Protein AF-D6Z9U1-F1 (afdb_monomer_lite)

Structure (mmCIF, N/CA/C/O backbone):
data_AF-D6Z9U1-F1
#
_entry.id   AF-D6Z9U1-F1
#
loop_
_atom_site.group_PDB
_atom_site.id
_atom_site.type_symbol
_atom_site.label_atom_id
_atom_site.label_alt_id
_atom_site.label_comp_id
_atom_site.label_asym_id
_atom_site.label_entity_id
_atom_site.label_seq_id
_atom_site.pdbx_PDB_ins_code
_atom_site.Cartn_x
_atom_site.Cartn_y
_atom_site.Cartn_z
_atom_site.occupancy
_atom_site.B_iso_or_equiv
_atom_site.auth_seq_id
_atom_site.auth_comp_id
_atom_site.auth_asym_id
_atom_site.auth_atom_id
_atom_site.pdbx_PDB_model_num
ATOM 1 N N . MET A 1 1 ? -32.847 -14.102 68.544 1.00 40.62 1 MET A N 1
ATOM 2 C CA . MET A 1 1 ? -31.724 -13.690 67.676 1.00 40.62 1 MET A CA 1
ATOM 3 C C . MET A 1 1 ? -32.026 -14.158 66.264 1.00 40.62 1 MET A C 1
ATOM 5 O O . MET A 1 1 ? -32.515 -15.267 66.100 1.00 40.62 1 MET A O 1
ATOM 9 N N . ARG A 1 2 ? -31.857 -13.255 65.294 1.00 48.53 2 ARG A N 1
ATOM 10 C CA . ARG A 1 2 ? -32.149 -13.434 63.866 1.00 48.53 2 ARG A CA 1
ATOM 11 C C . ARG A 1 2 ? -31.156 -14.411 63.233 1.00 48.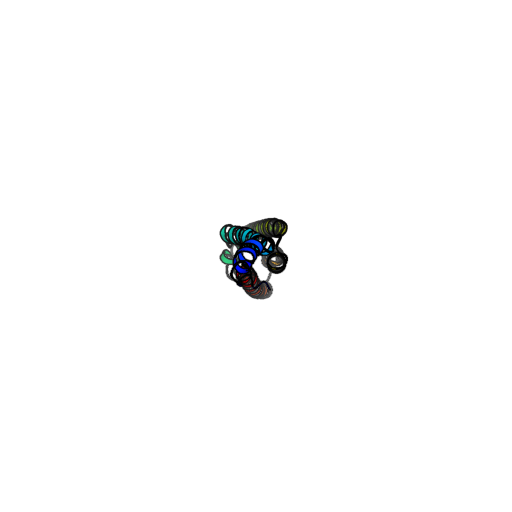53 2 ARG A C 1
ATOM 13 O O . ARG A 1 2 ? -29.965 -14.298 63.494 1.00 48.53 2 ARG A O 1
ATOM 20 N N . ALA A 1 3 ? -31.637 -15.257 62.332 1.00 43.78 3 ALA A N 1
ATOM 21 C CA . ALA A 1 3 ? -30.827 -15.832 61.266 1.00 43.78 3 ALA A CA 1
ATOM 22 C C . ALA A 1 3 ? -31.699 -15.854 60.010 1.00 43.78 3 ALA A C 1
ATOM 24 O O . ALA A 1 3 ? -32.377 -16.831 59.704 1.00 43.78 3 ALA A O 1
ATOM 25 N N . THR A 1 4 ? -31.761 -14.698 59.351 1.00 54.44 4 THR A N 1
ATOM 26 C CA . THR A 1 4 ? -32.302 -14.574 58.002 1.00 54.44 4 THR A CA 1
ATOM 27 C C . THR A 1 4 ? -31.451 -15.473 57.116 1.00 54.44 4 THR A C 1
ATOM 29 O O . THR A 1 4 ? -30.247 -15.262 56.977 1.00 54.44 4 THR A O 1
ATOM 32 N N . THR A 1 5 ? -32.067 -16.533 56.613 1.00 53.56 5 THR A N 1
ATOM 33 C CA . THR A 1 5 ? -31.445 -17.541 55.769 1.00 53.56 5 THR A CA 1
ATOM 34 C C . THR A 1 5 ? -30.886 -16.896 54.507 1.00 53.56 5 THR A C 1
ATOM 36 O O . THR A 1 5 ? -31.511 -16.066 53.850 1.00 53.56 5 THR A O 1
ATOM 39 N N . THR A 1 6 ? -29.669 -17.311 54.191 1.00 54.16 6 THR A N 1
ATOM 40 C CA . THR A 1 6 ? -28.685 -16.804 53.228 1.00 54.16 6 THR A CA 1
ATOM 41 C C . THR A 1 6 ? -29.125 -16.809 51.754 1.00 54.16 6 THR A C 1
ATOM 43 O O . THR A 1 6 ? -28.303 -16.643 50.860 1.00 54.16 6 THR A O 1
ATOM 46 N N . TRP A 1 7 ? -30.418 -16.972 51.474 1.00 41.31 7 TRP A N 1
ATOM 47 C CA . TRP A 1 7 ? -30.984 -17.103 50.129 1.00 41.31 7 TRP A CA 1
ATOM 48 C C . TRP A 1 7 ? -31.473 -15.785 49.512 1.00 41.31 7 TRP A C 1
ATOM 50 O O . TRP A 1 7 ? -31.804 -15.762 48.333 1.00 41.31 7 TRP A O 1
ATOM 60 N N . GLN A 1 8 ? -31.475 -14.672 50.256 1.00 45.38 8 GLN A N 1
ATOM 61 C CA . GLN A 1 8 ? -31.827 -13.348 49.709 1.00 45.38 8 GLN A CA 1
ATOM 62 C C . GLN A 1 8 ? -30.634 -12.530 49.187 1.00 45.38 8 GLN A C 1
ATOM 64 O O . GLN A 1 8 ? -30.834 -11.450 48.641 1.00 45.38 8 GLN A O 1
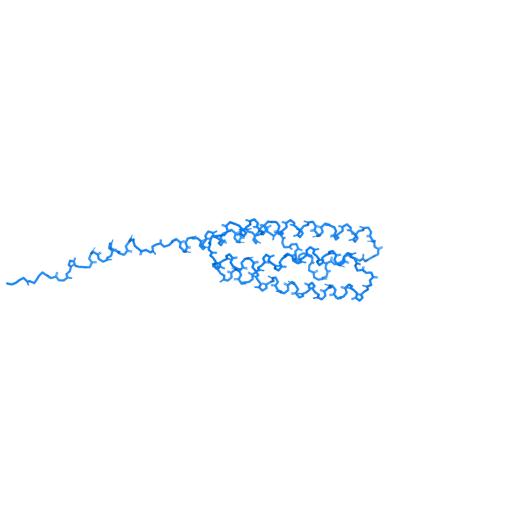ATOM 69 N N . LEU A 1 9 ? -29.400 -13.038 49.294 1.00 47.91 9 LEU A N 1
ATOM 70 C CA . LEU A 1 9 ? -28.208 -12.350 48.772 1.00 47.91 9 LEU A CA 1
ATOM 71 C C . LEU A 1 9 ? -27.794 -12.793 47.361 1.00 47.91 9 LEU A C 1
ATOM 73 O O . LEU A 1 9 ? -27.004 -12.105 46.722 1.00 47.91 9 LEU A O 1
ATOM 77 N N . PHE A 1 10 ? -28.357 -13.879 46.825 1.00 47.69 10 PHE A N 1
ATOM 78 C CA . PHE A 1 10 ? -28.023 -14.329 45.467 1.00 47.69 10 PHE A CA 1
ATOM 79 C C . PHE A 1 10 ? -28.821 -13.622 44.362 1.00 47.69 10 PHE A C 1
ATOM 81 O O . PHE A 1 10 ? -28.343 -13.524 43.234 1.00 47.69 10 PHE A O 1
ATOM 88 N N . SER A 1 11 ? -29.981 -13.040 44.680 1.00 49.28 11 SER A N 1
ATOM 89 C CA . SER A 1 11 ? -30.807 -12.334 43.686 1.00 49.28 11 SER A CA 1
ATOM 90 C C . SER A 1 11 ? -30.411 -10.868 43.468 1.00 49.28 11 SER A C 1
ATOM 92 O O . SER A 1 11 ? -30.897 -10.247 42.530 1.00 49.28 11 SER A O 1
ATOM 94 N N . ALA A 1 12 ? -29.511 -10.314 44.290 1.00 42.31 12 ALA A N 1
ATOM 95 C CA . ALA A 1 12 ? -28.947 -8.977 44.081 1.00 42.31 12 ALA A CA 1
ATOM 96 C C . ALA A 1 12 ? -27.600 -9.010 43.336 1.00 42.31 12 ALA A C 1
ATOM 98 O O . ALA A 1 12 ? -27.258 -8.048 42.658 1.00 42.31 12 ALA A O 1
ATOM 99 N N . ALA A 1 13 ? -26.854 -10.120 43.398 1.00 42.84 13 ALA A N 1
ATOM 100 C CA . ALA A 1 13 ? -25.577 -10.247 42.695 1.00 42.84 13 ALA A CA 1
ATOM 101 C C . ALA A 1 13 ? -25.754 -10.467 41.181 1.00 42.84 13 ALA A C 1
ATOM 103 O O . ALA A 1 13 ? -24.972 -9.937 40.397 1.00 42.84 13 ALA A O 1
ATOM 104 N N . LEU A 1 14 ? -26.810 -11.169 40.748 1.00 44.66 14 LEU A N 1
ATOM 105 C CA . LEU A 1 14 ? -27.079 -11.340 39.314 1.00 44.66 14 LEU A CA 1
ATOM 106 C C . LEU A 1 14 ? -27.664 -10.084 38.644 1.00 44.66 14 LEU A C 1
ATOM 108 O O . LEU A 1 14 ? -27.458 -9.899 37.450 1.00 44.66 14 LEU A O 1
ATOM 112 N N . LEU A 1 15 ? -28.335 -9.203 39.398 1.00 44.06 15 LEU A N 1
ATOM 113 C CA . LEU A 1 15 ? -28.853 -7.923 38.886 1.00 44.06 15 LEU A CA 1
ATOM 114 C C . LEU A 1 15 ? -27.875 -6.745 39.090 1.00 44.06 15 LEU A C 1
ATOM 116 O O . LEU A 1 15 ? -28.080 -5.667 38.543 1.00 44.06 15 LEU A O 1
ATOM 120 N N . ALA A 1 16 ? -26.798 -6.945 39.859 1.00 39.50 16 ALA A N 1
ATOM 121 C CA . ALA A 1 16 ? -25.662 -6.023 39.946 1.00 39.50 16 ALA A CA 1
ATOM 122 C C . ALA A 1 16 ? -24.537 -6.368 38.950 1.00 39.50 16 ALA A C 1
ATOM 124 O O . ALA A 1 16 ? -23.688 -5.528 38.671 1.00 39.50 16 ALA A O 1
ATOM 125 N N . ALA A 1 17 ? -24.552 -7.567 38.358 1.00 40.41 17 ALA A N 1
ATOM 126 C CA . ALA A 1 17 ? -23.670 -7.927 37.246 1.00 40.41 17 ALA A CA 1
ATOM 127 C C . ALA A 1 17 ? -24.173 -7.414 35.880 1.00 40.41 17 ALA A C 1
ATOM 129 O O . ALA A 1 17 ? -23.481 -7.561 34.878 1.00 40.41 17 ALA A O 1
ATOM 130 N N . SER A 1 18 ? -25.353 -6.785 35.825 1.00 46.72 18 SER A N 1
ATOM 131 C CA . SER A 1 18 ? -25.931 -6.234 34.592 1.00 46.72 18 SER A CA 1
ATOM 132 C C . SER A 1 18 ? -25.623 -4.749 34.348 1.00 46.72 18 SER A C 1
ATOM 134 O O . SER A 1 18 ? -26.282 -4.143 33.510 1.00 46.72 18 SER A O 1
ATOM 136 N N . ALA A 1 19 ? -24.666 -4.130 35.054 1.00 46.75 19 ALA A N 1
ATOM 137 C CA . ALA A 1 19 ? -24.474 -2.674 34.943 1.00 46.75 19 ALA A CA 1
ATOM 138 C C . ALA A 1 19 ? -23.034 -2.136 34.995 1.00 46.75 19 ALA A C 1
ATOM 140 O O . ALA A 1 19 ? -22.857 -0.924 34.915 1.00 46.75 19 ALA A O 1
ATOM 141 N N . THR A 1 20 ? -21.996 -2.968 35.065 1.00 47.91 20 THR A N 1
ATOM 142 C CA . THR A 1 20 ? -20.615 -2.465 34.962 1.00 47.91 20 THR A CA 1
ATOM 143 C C . THR A 1 20 ? -19.768 -3.393 34.115 1.00 47.91 20 THR A C 1
ATOM 145 O O . THR A 1 20 ? -19.522 -4.532 34.497 1.00 47.91 20 THR A O 1
ATOM 148 N N . CYS A 1 21 ? -19.312 -2.850 32.984 1.00 41.97 21 CYS A N 1
ATOM 149 C CA . CYS A 1 21 ? -18.385 -3.431 32.009 1.00 41.97 21 CYS A CA 1
ATOM 150 C C . CYS A 1 21 ? -19.010 -4.245 30.865 1.00 41.97 21 CYS A C 1
ATOM 152 O O . CYS A 1 21 ? -18.382 -5.157 30.334 1.00 41.97 21 CYS A O 1
ATOM 154 N N . ALA A 1 22 ? -20.199 -3.864 30.392 1.00 40.03 22 ALA A N 1
ATOM 155 C CA . ALA A 1 22 ? -20.534 -4.121 28.997 1.00 40.03 22 ALA A CA 1
ATOM 156 C C . ALA A 1 22 ? -19.734 -3.154 28.117 1.00 40.03 22 ALA A C 1
ATOM 158 O O . ALA A 1 22 ? -20.121 -2.005 27.952 1.00 40.03 22 ALA A O 1
ATOM 159 N N . ALA A 1 23 ? -18.647 -3.668 27.551 1.00 50.34 23 ALA A N 1
ATOM 160 C CA . ALA A 1 23 ? -18.547 -3.717 26.099 1.00 50.34 23 ALA A CA 1
ATOM 161 C C . ALA A 1 23 ? -18.302 -2.439 25.257 1.00 50.34 23 ALA A C 1
ATOM 163 O O . ALA A 1 23 ? -18.521 -2.565 24.058 1.00 50.34 23 ALA A O 1
ATOM 164 N N . PRO A 1 24 ? -17.796 -1.269 25.723 1.00 51.88 24 PRO A N 1
ATOM 165 C CA . PRO A 1 24 ? -17.356 -0.258 24.757 1.00 51.88 24 PRO A CA 1
ATOM 166 C C . PRO A 1 24 ? -16.108 -0.747 24.006 1.00 51.88 24 PRO A C 1
ATOM 168 O O . PRO A 1 24 ? -16.123 -0.818 22.789 1.00 51.88 24 PRO A O 1
ATOM 171 N N . ALA A 1 25 ? -15.091 -1.246 24.721 1.00 51.22 25 ALA A N 1
ATOM 172 C CA . ALA A 1 25 ? -13.849 -1.724 24.104 1.00 51.22 25 ALA A CA 1
ATOM 173 C C . ALA A 1 25 ? -14.046 -2.935 23.169 1.00 51.22 25 ALA A C 1
ATOM 175 O O . ALA A 1 25 ? -13.328 -3.076 22.190 1.00 51.22 25 ALA A O 1
ATOM 176 N N . LEU A 1 26 ? -15.024 -3.805 23.455 1.00 54.72 26 LEU A N 1
ATOM 177 C CA . LEU A 1 26 ? -15.330 -4.956 22.593 1.00 54.72 26 LEU A CA 1
ATOM 178 C C . LEU A 1 26 ? -16.239 -4.583 21.411 1.00 54.72 26 LEU A C 1
ATOM 180 O O . LEU A 1 26 ? -16.147 -5.220 20.367 1.00 54.72 26 LEU A O 1
ATOM 184 N N . ALA A 1 27 ? -17.105 -3.574 21.558 1.00 62.19 27 ALA A N 1
ATOM 185 C CA . ALA A 1 27 ? -17.935 -3.078 20.460 1.00 62.19 27 ALA A CA 1
ATOM 186 C C . ALA A 1 27 ? -17.119 -2.225 19.479 1.00 62.19 27 ALA A C 1
ATOM 188 O O . ALA A 1 27 ? -17.248 -2.418 18.276 1.00 62.19 27 ALA A O 1
ATOM 189 N N . ASP A 1 28 ? -16.233 -1.357 19.984 1.00 68.25 28 ASP A N 1
ATOM 190 C CA . ASP A 1 28 ? -15.334 -0.554 19.149 1.00 68.25 28 ASP A CA 1
ATOM 191 C C . ASP A 1 28 ? -14.388 -1.452 18.332 1.00 68.25 28 ASP A C 1
ATOM 193 O O . ASP A 1 28 ? -14.198 -1.207 17.146 1.00 68.25 28 ASP A O 1
ATOM 197 N N . ALA A 1 29 ? -13.866 -2.537 18.920 1.00 70.19 29 ALA A N 1
ATOM 198 C CA . ALA A 1 29 ? -13.055 -3.510 18.187 1.00 70.19 29 ALA A CA 1
ATOM 199 C C . ALA A 1 29 ? -13.855 -4.233 17.084 1.00 70.19 29 ALA A C 1
ATOM 201 O O . ALA A 1 29 ? -13.366 -4.370 15.969 1.00 70.19 29 ALA A O 1
ATOM 202 N N . ALA A 1 30 ? -15.097 -4.653 17.352 1.00 76.69 30 ALA A N 1
ATOM 203 C CA . ALA A 1 30 ? -15.931 -5.324 16.351 1.00 76.69 30 ALA A CA 1
ATOM 204 C C . ALA A 1 30 ? -16.328 -4.396 15.184 1.00 76.69 30 ALA A C 1
ATOM 206 O O . ALA A 1 30 ? -16.283 -4.816 14.024 1.00 76.69 30 ALA A O 1
ATOM 207 N N . ASP A 1 31 ? -16.677 -3.139 15.478 1.00 83.25 31 ASP A N 1
ATOM 208 C CA . ASP A 1 31 ? -16.979 -2.115 14.470 1.00 83.25 31 ASP A CA 1
ATOM 209 C C . ASP A 1 31 ? -15.742 -1.802 13.610 1.00 83.25 31 ASP A C 1
ATOM 211 O O . ASP A 1 31 ? -15.821 -1.770 12.380 1.00 83.25 31 ASP A O 1
ATOM 215 N N . ASP A 1 32 ? -14.577 -1.639 14.237 1.00 85.50 32 ASP A N 1
ATOM 216 C CA . ASP A 1 32 ? -13.307 -1.410 13.545 1.00 85.50 32 ASP A CA 1
ATOM 217 C C . ASP A 1 32 ? -12.915 -2.590 12.653 1.00 85.50 32 ASP A C 1
ATOM 219 O O . ASP A 1 32 ? -12.409 -2.409 11.545 1.00 85.50 32 ASP A O 1
ATOM 223 N N . CYS A 1 33 ? -13.202 -3.811 13.091 1.00 85.44 33 CYS A N 1
ATOM 224 C CA . CYS A 1 33 ? -12.959 -5.006 12.301 1.00 85.44 33 CYS A CA 1
ATOM 225 C C . CYS A 1 33 ? -13.900 -5.139 11.114 1.00 85.44 33 CYS A C 1
ATOM 227 O O . CYS A 1 33 ? -13.493 -5.665 10.078 1.00 85.44 33 CYS A O 1
ATOM 229 N N . ALA A 1 34 ? -15.118 -4.606 11.199 1.00 86.38 34 ALA A N 1
ATOM 230 C CA . ALA A 1 34 ? -15.969 -4.455 10.028 1.00 86.38 34 ALA A CA 1
ATOM 231 C C . ALA A 1 34 ? -15.364 -3.457 9.025 1.00 86.38 34 ALA A C 1
ATOM 233 O O . ALA A 1 34 ? -15.314 -3.776 7.841 1.00 86.38 34 ALA A O 1
ATOM 234 N N . VAL A 1 35 ? -14.833 -2.312 9.478 1.00 86.69 35 VAL A N 1
ATOM 235 C CA . VAL A 1 35 ? -14.149 -1.328 8.609 1.00 86.69 35 VAL A CA 1
ATOM 236 C C . VAL A 1 35 ? -12.924 -1.943 7.928 1.00 86.69 35 VAL A C 1
ATOM 238 O O . VAL A 1 35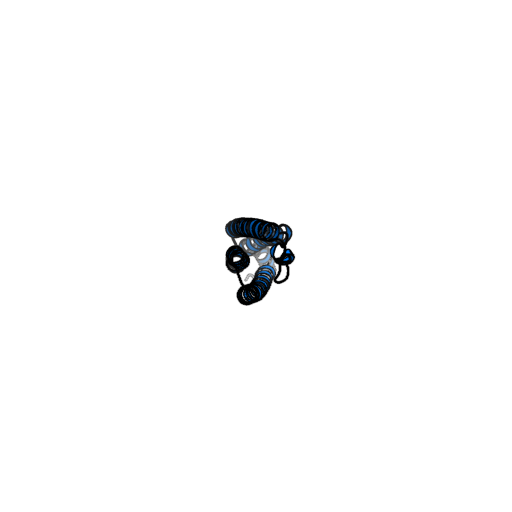 ? -12.730 -1.783 6.725 1.00 86.69 35 VAL A O 1
ATOM 241 N N . VAL A 1 36 ? -12.103 -2.669 8.684 1.00 86.50 36 VAL A N 1
ATOM 242 C CA . VAL A 1 36 ? -10.907 -3.352 8.177 1.00 86.50 36 VAL A CA 1
ATOM 243 C C . VAL A 1 36 ? -11.272 -4.452 7.177 1.00 86.50 36 VAL A C 1
ATOM 245 O O . VAL A 1 36 ? -10.678 -4.520 6.103 1.00 86.50 36 VAL A O 1
ATOM 248 N N . ASN A 1 37 ? -12.254 -5.300 7.491 1.00 84.88 37 ASN A N 1
ATOM 249 C CA . ASN A 1 37 ? -12.692 -6.367 6.590 1.00 84.88 37 ASN A CA 1
ATOM 250 C C . ASN A 1 37 ? -13.374 -5.818 5.332 1.00 84.88 37 ASN A C 1
ATOM 252 O O . ASN A 1 37 ? -13.189 -6.382 4.258 1.00 84.88 37 ASN A O 1
ATOM 256 N N . ASP A 1 38 ? -14.129 -4.723 5.443 1.00 86.25 38 ASP A N 1
ATOM 257 C CA . ASP A 1 38 ? -14.703 -4.020 4.295 1.00 86.25 38 ASP A CA 1
ATOM 258 C C . ASP A 1 38 ? -13.597 -3.428 3.414 1.00 86.25 38 ASP A C 1
ATOM 260 O O . ASP A 1 38 ? -13.591 -3.659 2.207 1.00 86.25 38 ASP A O 1
ATOM 264 N N . TYR A 1 39 ? -12.588 -2.782 4.015 1.00 84.88 39 TYR A N 1
ATOM 265 C CA . TYR A 1 39 ? -11.407 -2.316 3.292 1.00 84.88 39 TYR A CA 1
ATOM 266 C C . TYR A 1 39 ? -10.709 -3.466 2.558 1.00 84.88 39 TYR A C 1
ATOM 268 O O . TYR A 1 39 ? -10.493 -3.360 1.359 1.00 84.88 39 TYR A O 1
ATOM 276 N N . PHE A 1 40 ? -10.393 -4.580 3.223 1.00 81.44 40 PHE A N 1
ATOM 277 C CA . PHE A 1 40 ? -9.723 -5.716 2.574 1.00 81.44 40 PHE A CA 1
ATOM 278 C C . PHE A 1 40 ? -10.620 -6.475 1.582 1.00 81.44 40 PHE A C 1
ATOM 280 O O . PHE A 1 40 ? -10.111 -7.113 0.663 1.00 81.44 40 PHE A O 1
ATOM 287 N N . GLY A 1 41 ? -11.944 -6.397 1.736 1.00 73.12 41 GLY A N 1
ATOM 288 C CA . GLY A 1 41 ? -12.918 -6.954 0.797 1.00 73.12 41 GLY A CA 1
ATOM 289 C C . GLY A 1 41 ? -13.123 -6.094 -0.456 1.00 73.12 41 GLY A C 1
ATOM 290 O O . GLY A 1 41 ? -13.407 -6.638 -1.524 1.00 73.12 41 GLY A O 1
ATOM 291 N N . GLN A 1 42 ? -12.969 -4.771 -0.340 1.00 68.88 42 GLN A N 1
ATOM 292 C CA . GLN A 1 42 ? -13.095 -3.806 -1.441 1.00 68.88 42 GLN A CA 1
ATOM 293 C C . GLN A 1 42 ? -11.762 -3.459 -2.104 1.00 68.88 42 GLN A C 1
ATOM 295 O O . GLN A 1 42 ? -11.751 -3.116 -3.288 1.00 68.88 42 GLN A O 1
ATOM 300 N N . ALA A 1 43 ? -10.651 -3.547 -1.369 1.00 61.81 43 ALA A N 1
ATOM 301 C CA . ALA A 1 43 ? -9.305 -3.436 -1.901 1.00 61.81 43 ALA A CA 1
ATOM 302 C C . ALA A 1 43 ? -9.076 -4.632 -2.826 1.00 61.81 43 ALA A C 1
ATOM 304 O O . ALA A 1 43 ? -8.590 -5.694 -2.440 1.00 61.81 43 ALA A O 1
ATOM 305 N N . VAL A 1 44 ? -9.486 -4.455 -4.080 1.00 49.91 44 VAL A N 1
ATOM 306 C CA . VAL A 1 44 ? -9.061 -5.261 -5.215 1.00 49.91 44 VAL A CA 1
ATOM 307 C C . VAL A 1 44 ? -7.552 -5.302 -5.114 1.00 49.91 44 VAL A C 1
ATOM 309 O O . VAL A 1 44 ? -6.935 -4.275 -5.330 1.00 49.91 44 VAL A O 1
ATOM 312 N N . GLY A 1 45 ? -6.976 -6.437 -4.714 1.00 53.41 45 GLY A N 1
ATOM 313 C CA . GLY A 1 45 ? -5.547 -6.575 -4.460 1.00 53.41 45 GLY A CA 1
ATOM 314 C C . GLY A 1 45 ? -4.725 -6.260 -5.704 1.00 53.41 45 GLY A C 1
ATOM 315 O O . GLY A 1 45 ? -4.257 -7.165 -6.387 1.00 53.41 45 GLY A O 1
ATOM 316 N N . TYR A 1 46 ? -4.524 -4.982 -6.000 1.00 51.03 46 TYR A N 1
ATOM 317 C CA . TYR A 1 46 ? -3.750 -4.502 -7.127 1.00 51.03 46 TYR A CA 1
ATOM 318 C C . TYR A 1 46 ? -2.276 -4.831 -6.896 1.00 51.03 46 TYR A C 1
ATOM 320 O O . TYR A 1 46 ? -1.548 -5.234 -7.798 1.00 51.03 46 TYR A O 1
ATOM 328 N N . GLN A 1 47 ? -1.882 -4.826 -5.626 1.00 53.00 47 GLN A N 1
ATOM 329 C CA . GLN A 1 47 ? -0.617 -5.331 -5.120 1.00 53.00 47 GLN A CA 1
ATOM 330 C C . GLN A 1 47 ? -0.452 -6.865 -5.281 1.00 53.00 47 GLN A C 1
ATOM 332 O O . GLN A 1 47 ? 0.668 -7.326 -5.507 1.00 53.00 47 GLN A O 1
ATOM 337 N N . ARG A 1 48 ? -1.544 -7.658 -5.287 1.00 49.19 48 ARG A N 1
ATOM 338 C CA . ARG A 1 48 ? -1.528 -9.091 -5.676 1.00 49.19 48 ARG A CA 1
ATOM 339 C C . ARG A 1 48 ? -1.538 -9.282 -7.195 1.00 49.19 48 ARG A C 1
ATOM 341 O O . ARG A 1 48 ? -0.871 -10.184 -7.693 1.00 49.19 48 ARG A O 1
ATOM 348 N N . ALA A 1 49 ? -2.267 -8.440 -7.926 1.00 46.09 49 ALA A N 1
ATOM 349 C CA . ALA A 1 49 ? -2.358 -8.481 -9.385 1.00 46.09 49 ALA 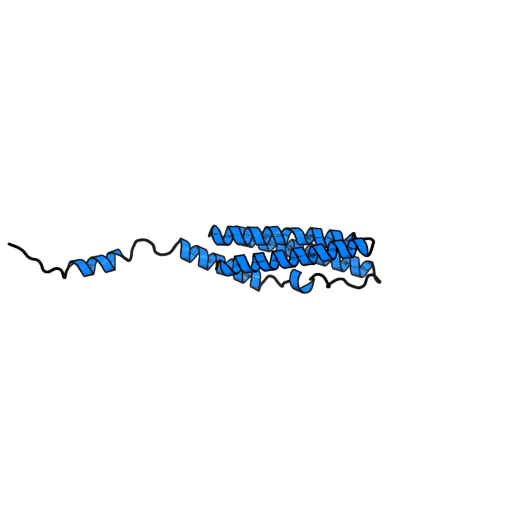A CA 1
ATOM 350 C C . ALA A 1 49 ? -1.039 -8.076 -10.068 1.00 46.09 49 ALA A C 1
ATOM 352 O O . ALA A 1 49 ? -0.724 -8.584 -11.141 1.00 46.09 49 ALA A O 1
ATOM 353 N N . LEU A 1 50 ? -0.253 -7.204 -9.429 1.00 51.09 50 LEU A N 1
ATOM 354 C CA . LEU A 1 50 ? 1.008 -6.665 -9.940 1.00 51.09 50 LEU A CA 1
ATOM 355 C C . LEU A 1 50 ? 2.230 -7.053 -9.095 1.00 51.09 50 LEU A C 1
ATOM 357 O O . LEU A 1 50 ? 3.194 -6.286 -9.038 1.00 51.09 50 LEU A O 1
ATOM 361 N N . GLY A 1 51 ? 2.203 -8.213 -8.427 1.00 50.50 51 GLY A N 1
ATOM 362 C CA . GLY A 1 51 ? 3.353 -8.743 -7.680 1.00 50.50 51 GLY A CA 1
ATOM 363 C C . GLY A 1 51 ? 4.650 -8.759 -8.507 1.00 50.50 51 GLY A C 1
ATOM 364 O O . GLY A 1 51 ? 4.660 -8.413 -9.686 1.00 50.50 51 GLY A O 1
ATOM 365 N N . ALA A 1 52 ? 5.772 -9.176 -7.915 1.00 49.41 52 ALA A N 1
ATOM 366 C CA . ALA A 1 52 ? 7.118 -8.993 -8.483 1.00 49.41 52 ALA A CA 1
ATOM 367 C C . ALA A 1 52 ? 7.305 -9.323 -9.988 1.00 49.41 52 ALA A C 1
ATOM 369 O O . ALA A 1 52 ? 8.164 -8.701 -10.615 1.00 49.41 52 ALA A O 1
ATOM 370 N N . GLY A 1 53 ? 6.477 -10.202 -10.569 1.00 49.03 53 GLY A N 1
ATOM 371 C CA . GLY A 1 53 ? 6.463 -10.593 -11.984 1.00 49.03 53 GLY A CA 1
ATOM 372 C C . GLY A 1 53 ? 5.438 -9.917 -12.916 1.00 49.03 53 GLY A C 1
ATOM 373 O O . GLY A 1 53 ? 5.348 -10.325 -14.066 1.00 49.03 53 GLY A O 1
ATOM 374 N N . GLY A 1 54 ? 4.678 -8.903 -12.491 1.00 53.31 54 GLY A N 1
ATOM 375 C CA . GLY A 1 54 ? 3.677 -8.218 -13.333 1.00 53.31 54 GLY A CA 1
ATOM 376 C C . GLY A 1 54 ? 4.244 -7.250 -14.383 1.00 53.31 54 GLY A C 1
ATOM 377 O O . GLY A 1 54 ? 3.537 -6.345 -14.808 1.00 53.31 54 GLY A O 1
ATOM 378 N N . VAL A 1 55 ? 5.525 -7.362 -14.752 1.00 55.84 55 VAL A N 1
ATOM 379 C CA . VAL A 1 55 ? 6.195 -6.415 -15.657 1.00 55.84 55 VAL A CA 1
ATOM 380 C C . VAL A 1 55 ? 5.881 -6.778 -17.116 1.00 55.84 55 VAL A C 1
ATOM 382 O O . VAL A 1 55 ? 6.258 -7.869 -17.547 1.00 55.84 55 VAL A O 1
ATOM 385 N N . PRO A 1 56 ? 5.215 -5.905 -17.896 1.00 58.94 56 PRO A N 1
ATOM 386 C CA . PRO A 1 56 ? 5.067 -6.117 -19.331 1.00 58.94 56 PRO A CA 1
ATOM 387 C C . PRO A 1 56 ? 6.436 -6.085 -20.026 1.00 58.94 56 PRO A C 1
ATOM 389 O O . PRO A 1 56 ? 7.338 -5.357 -19.609 1.00 58.94 56 PRO A O 1
ATOM 392 N N . ASN A 1 57 ? 6.590 -6.895 -21.078 1.00 56.84 57 ASN A N 1
ATOM 393 C CA . ASN A 1 57 ? 7.842 -7.008 -21.828 1.00 56.84 57 ASN A CA 1
ATOM 394 C C . ASN A 1 57 ? 8.299 -5.623 -22.321 1.00 56.84 57 ASN A C 1
ATOM 396 O O . ASN A 1 57 ? 7.488 -4.851 -22.832 1.00 56.84 57 ASN A O 1
ATOM 400 N N . LEU A 1 58 ? 9.593 -5.317 -22.186 1.00 58.88 58 LEU A N 1
ATOM 401 C CA . LEU A 1 58 ? 10.164 -3.983 -22.445 1.00 58.88 58 LEU A CA 1
ATOM 402 C C . LEU A 1 58 ? 10.182 -3.571 -23.930 1.00 58.88 58 LEU A C 1
ATOM 404 O O . LEU A 1 58 ? 10.665 -2.488 -24.259 1.00 58.88 58 LEU A O 1
ATOM 408 N N . ASP A 1 59 ? 9.673 -4.424 -24.817 1.00 65.94 59 ASP A N 1
ATOM 409 C CA . ASP A 1 59 ? 9.713 -4.242 -26.269 1.00 65.94 59 ASP A CA 1
ATOM 410 C C . ASP A 1 59 ? 8.807 -3.093 -26.760 1.00 65.94 59 ASP A C 1
ATOM 412 O O . ASP A 1 59 ? 8.982 -2.616 -27.882 1.00 65.94 59 ASP A O 1
ATOM 416 N N . ASP A 1 60 ? 7.874 -2.618 -25.923 1.00 69.62 60 ASP A N 1
ATOM 417 C CA . ASP A 1 60 ? 7.028 -1.445 -26.181 1.00 69.62 60 ASP A CA 1
ATOM 418 C C . ASP A 1 60 ? 7.147 -0.413 -25.035 1.00 69.62 60 ASP A C 1
ATOM 420 O O . ASP A 1 60 ? 6.482 -0.543 -23.997 1.00 69.62 60 ASP A O 1
ATOM 424 N N . PRO A 1 61 ? 7.983 0.629 -25.196 1.00 67.31 61 PRO A N 1
ATOM 425 C CA . PRO A 1 61 ? 8.227 1.613 -24.146 1.00 67.31 61 PRO A CA 1
ATOM 426 C C . PRO A 1 61 ? 6.994 2.460 -23.796 1.00 67.31 61 PRO A C 1
ATOM 428 O O . PRO A 1 61 ? 6.877 2.891 -22.646 1.00 67.31 61 PRO A O 1
ATOM 431 N N . ASP A 1 62 ? 6.063 2.677 -24.731 1.00 75.69 62 ASP A N 1
ATOM 432 C CA . ASP A 1 62 ? 4.842 3.450 -24.470 1.00 75.69 62 ASP A CA 1
ATOM 433 C C . ASP A 1 62 ? 3.854 2.629 -23.630 1.00 75.69 62 ASP A C 1
ATOM 435 O O . ASP A 1 62 ? 3.275 3.140 -22.665 1.00 75.69 62 ASP A O 1
ATOM 439 N N . SER A 1 63 ? 3.726 1.333 -23.929 1.00 72.88 63 SER A N 1
ATOM 440 C CA . SER A 1 63 ? 2.910 0.395 -23.147 1.00 72.88 63 SER A CA 1
ATOM 441 C C . SER A 1 63 ? 3.438 0.226 -21.717 1.00 72.88 63 SER A C 1
ATOM 443 O O . SER A 1 63 ? 2.677 0.320 -20.752 1.00 72.88 63 SER A O 1
ATOM 445 N N . VAL A 1 64 ? 4.758 0.093 -21.556 1.00 73.75 64 VAL A N 1
ATOM 446 C CA . VAL A 1 64 ? 5.419 0.020 -20.241 1.00 73.75 64 VAL A CA 1
ATOM 447 C C . VAL A 1 64 ? 5.236 1.319 -19.448 1.00 73.75 64 VAL A C 1
ATOM 449 O O . VAL A 1 64 ? 4.952 1.291 -18.247 1.00 73.75 64 VAL A O 1
ATOM 452 N N . ASN A 1 65 ? 5.368 2.475 -20.104 1.00 77.81 65 ASN A N 1
ATOM 453 C CA . ASN A 1 65 ? 5.186 3.771 -19.457 1.00 77.81 65 ASN A CA 1
ATOM 454 C C . ASN A 1 65 ? 3.742 3.984 -18.973 1.00 77.81 65 ASN A C 1
ATOM 456 O O . ASN A 1 65 ? 3.551 4.476 -17.855 1.00 77.81 65 ASN A O 1
ATOM 460 N N . ASN A 1 66 ? 2.744 3.612 -19.779 1.00 80.69 66 ASN A N 1
ATOM 461 C CA . ASN A 1 66 ? 1.330 3.711 -19.406 1.00 80.69 66 ASN A CA 1
ATOM 462 C C . ASN A 1 66 ? 0.997 2.744 -18.267 1.00 80.69 66 ASN A C 1
ATOM 464 O O . ASN A 1 66 ? 0.463 3.176 -17.251 1.00 80.69 66 ASN A O 1
ATOM 468 N N . PHE A 1 67 ? 1.450 1.492 -18.366 1.00 81.50 67 PHE A N 1
ATOM 469 C CA . PHE A 1 67 ? 1.280 0.489 -17.317 1.00 81.50 67 PHE A CA 1
ATOM 470 C C . PHE A 1 67 ? 1.780 0.977 -15.950 1.00 81.50 67 PHE A C 1
ATOM 472 O O . PHE A 1 67 ? 1.052 0.919 -14.961 1.00 81.50 67 PHE A O 1
ATOM 479 N N . TYR A 1 68 ? 3.007 1.507 -15.873 1.00 79.69 68 TYR A N 1
ATOM 480 C CA . TYR A 1 68 ? 3.525 2.001 -14.595 1.00 79.69 68 TYR A CA 1
ATOM 481 C C . TYR A 1 68 ? 2.830 3.275 -14.114 1.00 79.69 68 TYR A C 1
ATOM 483 O O . TYR A 1 68 ? 2.790 3.515 -12.911 1.00 79.69 68 TYR A O 1
ATOM 491 N N . THR A 1 69 ? 2.307 4.099 -15.021 1.00 85.19 69 THR A N 1
ATOM 492 C CA . THR A 1 69 ? 1.540 5.294 -14.643 1.00 85.19 69 THR A CA 1
ATOM 493 C C . THR A 1 69 ? 0.220 4.887 -13.995 1.00 85.19 69 THR A C 1
ATOM 495 O O . THR A 1 69 ? -0.035 5.290 -12.861 1.00 85.19 69 THR A O 1
ATOM 498 N N . ASP A 1 70 ? -0.526 3.983 -14.631 1.00 83.69 70 ASP A N 1
ATOM 499 C CA . ASP A 1 70 ? -1.764 3.421 -14.084 1.00 83.69 70 ASP A CA 1
ATOM 500 C C . ASP A 1 70 ? -1.510 2.709 -12.747 1.00 83.69 70 ASP A C 1
ATOM 502 O O . ASP A 1 70 ? -2.300 2.822 -11.802 1.00 83.69 70 ASP A O 1
ATOM 506 N N . ALA A 1 71 ? -0.366 2.024 -12.632 1.00 80.50 71 ALA A N 1
ATOM 507 C CA . ALA A 1 71 ? -0.002 1.332 -11.407 1.00 80.50 71 ALA A CA 1
ATOM 508 C C . ALA A 1 71 ? 0.301 2.280 -10.242 1.00 80.50 71 ALA A C 1
ATOM 510 O O . ALA A 1 71 ? -0.100 2.023 -9.105 1.00 80.50 71 ALA A O 1
ATOM 511 N N . ILE A 1 72 ? 0.983 3.392 -10.518 1.00 85.12 72 ILE A N 1
ATOM 512 C CA . ILE A 1 72 ? 1.241 4.444 -9.531 1.00 85.12 72 ILE A CA 1
ATOM 513 C C . ILE A 1 72 ? -0.072 5.099 -9.100 1.00 85.12 72 ILE A C 1
ATOM 515 O O . ILE A 1 72 ? -0.282 5.304 -7.903 1.00 85.12 72 ILE A O 1
ATOM 519 N N . ASP A 1 73 ? -0.955 5.421 -10.044 1.00 87.06 73 ASP A N 1
ATOM 520 C CA . ASP A 1 73 ? -2.233 6.070 -9.748 1.00 87.06 73 ASP A CA 1
ATOM 521 C C . ASP A 1 73 ? -3.134 5.176 -8.897 1.00 87.06 73 ASP A C 1
ATOM 523 O O . ASP A 1 73 ? -3.702 5.639 -7.902 1.00 87.06 73 ASP A O 1
ATOM 527 N N . THR A 1 74 ? -3.179 3.881 -9.211 1.00 84.00 74 THR A N 1
ATOM 528 C CA . THR A 1 74 ? -3.940 2.907 -8.425 1.00 84.00 74 THR A CA 1
ATOM 529 C C . THR A 1 74 ? -3.347 2.717 -7.031 1.00 84.00 74 THR A C 1
ATOM 531 O O . THR A 1 74 ? -4.073 2.819 -6.045 1.00 84.00 74 THR A O 1
ATOM 534 N N . ALA A 1 75 ? -2.024 2.555 -6.908 1.00 83.81 75 ALA A N 1
ATOM 535 C CA . ALA A 1 75 ? -1.367 2.444 -5.603 1.00 83.81 75 ALA A CA 1
ATOM 536 C C . ALA A 1 75 ? -1.576 3.701 -4.733 1.00 83.81 75 ALA A C 1
ATOM 538 O O . ALA A 1 75 ? -1.719 3.616 -3.513 1.00 83.81 75 ALA A O 1
ATOM 539 N N . ASN A 1 76 ? -1.621 4.887 -5.348 1.00 87.75 76 ASN A N 1
ATOM 540 C CA . ASN A 1 76 ? -1.952 6.127 -4.648 1.00 87.75 76 ASN A CA 1
ATOM 541 C C . ASN A 1 76 ? -3.418 6.173 -4.205 1.00 87.75 76 ASN A C 1
ATOM 543 O O . ASN A 1 76 ? -3.700 6.704 -3.129 1.00 87.75 76 ASN A O 1
ATOM 547 N N . GLN A 1 77 ? -4.344 5.659 -5.016 1.00 87.88 77 GLN A N 1
ATOM 548 C CA . GLN A 1 77 ? -5.754 5.567 -4.650 1.00 87.88 77 GLN A CA 1
ATOM 549 C C . GLN A 1 77 ? -5.951 4.616 -3.465 1.00 87.88 77 GLN A C 1
ATOM 551 O O . GLN A 1 77 ? -6.501 5.044 -2.454 1.00 87.88 77 GLN A O 1
ATOM 556 N N . GLU A 1 78 ? -5.391 3.406 -3.520 1.00 86.19 78 GLU A N 1
ATOM 557 C CA . GLU A 1 78 ? -5.437 2.452 -2.403 1.00 86.19 78 GLU A CA 1
ATOM 558 C C . GLU A 1 78 ? -4.856 3.049 -1.117 1.00 86.19 78 GLU A C 1
ATOM 560 O O . GLU A 1 78 ? -5.444 2.930 -0.045 1.00 86.19 78 GLU A O 1
ATOM 565 N N . LEU A 1 79 ? -3.729 3.764 -1.207 1.00 89.19 79 LEU A N 1
ATOM 566 C CA . LEU A 1 79 ? -3.139 4.426 -0.045 1.00 89.19 79 LEU A CA 1
ATOM 567 C C . LEU A 1 79 ? -4.054 5.510 0.546 1.00 89.19 79 LEU A C 1
ATOM 569 O O . LEU A 1 79 ? -4.076 5.698 1.766 1.00 89.19 79 LEU A O 1
ATOM 573 N N . ARG A 1 80 ? -4.785 6.257 -0.292 1.00 90.81 80 ARG A N 1
ATOM 574 C CA . ARG A 1 80 ? -5.775 7.237 0.183 1.00 90.81 80 ARG A CA 1
ATOM 575 C C . ARG A 1 80 ? -6.915 6.540 0.916 1.00 90.81 80 ARG A C 1
ATOM 577 O O . ARG A 1 80 ? -7.257 6.976 2.015 1.00 90.81 80 ARG A O 1
ATOM 584 N N . ASP A 1 81 ? -7.432 5.458 0.353 1.00 89.50 81 ASP A N 1
ATOM 585 C CA . ASP A 1 81 ? -8.549 4.705 0.924 1.00 89.50 81 ASP A CA 1
ATOM 586 C C . ASP A 1 81 ? -8.142 4.031 2.242 1.00 89.50 81 ASP A C 1
ATOM 588 O O . ASP A 1 81 ? -8.842 4.153 3.246 1.00 89.50 81 ASP A O 1
ATOM 592 N N . ALA A 1 82 ? -6.938 3.458 2.308 1.00 90.12 82 ALA A N 1
ATOM 593 C CA . ALA A 1 82 ? -6.388 2.883 3.533 1.00 90.12 82 ALA A CA 1
ATOM 594 C C . ALA A 1 82 ? -6.190 3.945 4.630 1.00 90.12 82 ALA A C 1
ATOM 596 O O . ALA A 1 82 ? -6.480 3.712 5.802 1.00 90.12 82 ALA A O 1
ATOM 597 N N . ARG A 1 83 ? -5.747 5.159 4.277 1.00 92.56 83 ARG A N 1
ATOM 598 C CA . ARG A 1 83 ? -5.660 6.276 5.238 1.00 92.56 83 ARG A CA 1
ATOM 599 C C . ARG A 1 83 ? -7.036 6.745 5.710 1.00 92.56 83 ARG A C 1
ATOM 601 O O . ARG A 1 83 ? -7.175 7.107 6.878 1.00 92.56 83 ARG A O 1
ATOM 608 N N . ALA A 1 84 ? -8.033 6.740 4.829 1.00 91.31 84 ALA A N 1
ATOM 609 C CA . ALA A 1 84 ? -9.408 7.077 5.179 1.00 91.31 84 ALA A CA 1
ATOM 610 C C . ALA A 1 84 ? -10.028 6.027 6.114 1.00 91.31 84 ALA A C 1
ATOM 612 O O . ALA A 1 84 ? -10.692 6.403 7.079 1.00 91.31 84 ALA A O 1
ATOM 613 N N . ALA A 1 85 ? -9.767 4.737 5.885 1.00 90.56 85 ALA A N 1
ATOM 614 C CA . ALA A 1 85 ? -10.155 3.657 6.790 1.00 90.56 85 ALA A CA 1
ATOM 615 C C . ALA A 1 85 ? -9.447 3.789 8.150 1.00 90.56 85 ALA A C 1
ATOM 617 O O . ALA A 1 85 ? -10.102 3.775 9.186 1.00 90.56 85 ALA A O 1
ATOM 618 N N . LEU A 1 86 ? -8.134 4.056 8.166 1.00 91.62 86 LEU A N 1
ATOM 619 C CA . LEU A 1 86 ? -7.358 4.246 9.400 1.00 91.62 86 LEU A CA 1
ATOM 620 C C . LEU A 1 86 ? -7.903 5.379 10.282 1.00 91.62 86 LEU A C 1
ATOM 622 O O . LEU A 1 86 ? -7.843 5.293 11.507 1.00 91.62 86 LEU A O 1
ATOM 626 N N . ALA A 1 87 ? -8.412 6.451 9.672 1.00 91.25 87 ALA A N 1
ATOM 627 C CA . ALA A 1 87 ? -8.998 7.578 10.393 1.00 91.25 87 ALA A CA 1
ATOM 628 C C . ALA A 1 87 ? -10.348 7.244 11.056 1.00 91.25 87 ALA A C 1
ATOM 630 O O . ALA A 1 87 ? -10.747 7.952 11.981 1.00 91.25 87 ALA A O 1
ATOM 631 N N . GLN A 1 88 ? -11.034 6.195 10.594 1.00 90.69 88 GLN A N 1
ATOM 632 C CA . GLN A 1 88 ? -12.311 5.731 11.142 1.00 90.69 88 GLN A CA 1
ATOM 633 C C . GLN A 1 88 ? -12.130 4.779 12.332 1.00 90.69 88 GLN A C 1
ATOM 635 O O . GLN A 1 88 ? -13.057 4.654 13.129 1.00 90.69 88 GLN A O 1
ATOM 640 N N . LEU A 1 89 ? -10.944 4.171 12.476 1.00 87.81 89 LEU A N 1
ATOM 641 C CA . LEU A 1 89 ? -10.644 3.221 13.547 1.00 87.81 89 LEU A CA 1
ATOM 642 C C . LEU A 1 89 ? -10.535 3.909 14.914 1.00 87.81 89 LEU A C 1
ATOM 644 O O . LEU A 1 89 ? -9.811 4.904 15.090 1.00 87.81 89 LEU A O 1
ATOM 648 N N . LYS A 1 90 ? -11.235 3.345 15.894 1.00 88.75 90 LYS A N 1
ATOM 649 C CA . LYS A 1 90 ? -11.337 3.839 17.271 1.00 88.75 90 LYS A CA 1
ATOM 650 C C . LYS A 1 90 ? -10.511 3.012 18.250 1.00 88.75 90 LYS A C 1
ATOM 652 O O . LYS A 1 90 ? -9.901 3.589 19.153 1.00 88.75 90 LYS A O 1
ATOM 657 N N . ASP A 1 91 ? -10.467 1.697 18.071 1.00 88.25 91 ASP A N 1
ATOM 658 C CA . ASP A 1 91 ? -9.693 0.772 18.881 1.00 88.25 91 ASP A CA 1
ATOM 659 C C . ASP A 1 91 ? -8.187 1.000 18.653 1.00 88.25 91 ASP A C 1
ATOM 661 O O . ASP A 1 91 ? -7.687 0.919 17.524 1.00 88.25 91 ASP A O 1
ATOM 665 N N . PRO A 1 92 ? -7.416 1.299 19.713 1.00 86.75 92 PRO A N 1
ATOM 666 C CA . PRO A 1 92 ? -6.006 1.632 19.574 1.00 86.75 92 PRO A CA 1
ATOM 667 C C . PRO A 1 92 ? -5.149 0.453 19.095 1.00 86.75 92 PRO A C 1
ATOM 669 O O . PRO A 1 92 ? -4.128 0.696 18.449 1.00 86.75 92 PRO A O 1
ATOM 672 N N . ALA A 1 93 ? -5.529 -0.798 19.377 1.00 87.56 93 ALA A N 1
ATOM 673 C CA . ALA A 1 93 ? -4.766 -1.971 18.963 1.00 87.56 93 ALA A CA 1
ATOM 674 C C . ALA A 1 93 ? -4.972 -2.260 17.469 1.00 87.56 93 ALA A C 1
ATOM 676 O O . ALA A 1 93 ? -3.987 -2.388 16.735 1.00 87.56 93 ALA A O 1
ATOM 677 N N . VAL A 1 94 ? -6.225 -2.274 16.999 1.00 87.81 94 VAL A N 1
ATOM 678 C CA . VAL A 1 94 ? -6.549 -2.424 15.569 1.00 87.81 94 VAL A CA 1
ATOM 679 C C . VAL A 1 94 ? -5.947 -1.264 14.777 1.00 87.81 94 VAL A C 1
ATOM 681 O O . VAL A 1 94 ? -5.242 -1.480 13.789 1.00 87.81 94 VAL A O 1
ATOM 684 N N . ARG A 1 95 ? -6.106 -0.027 15.263 1.00 91.06 95 ARG A N 1
ATOM 685 C CA . ARG A 1 95 ? -5.532 1.171 14.640 1.00 91.06 95 ARG A CA 1
ATOM 686 C C . ARG A 1 95 ? -4.008 1.133 14.556 1.00 91.06 95 ARG A C 1
ATOM 688 O O . ARG A 1 95 ? -3.454 1.542 13.536 1.00 91.06 95 ARG A O 1
ATOM 695 N N . GLN A 1 96 ? -3.308 0.668 15.593 1.00 91.94 96 GLN A N 1
ATOM 696 C CA . GLN A 1 96 ? -1.845 0.566 15.573 1.00 91.94 96 GLN A CA 1
ATOM 697 C C . GLN A 1 96 ? -1.372 -0.410 14.493 1.00 91.94 96 GLN A C 1
ATOM 699 O O . GLN A 1 96 ? -0.473 -0.074 13.717 1.00 91.94 96 GLN A O 1
ATOM 704 N N . LYS A 1 97 ? -1.984 -1.595 14.417 1.00 91.44 97 LYS A N 1
ATOM 705 C CA . LYS A 1 97 ? -1.616 -2.602 13.416 1.00 91.44 97 LYS A CA 1
ATOM 706 C C . LYS A 1 97 ? -1.996 -2.167 12.004 1.00 91.44 97 LYS A C 1
ATOM 708 O O . LYS A 1 97 ? -1.178 -2.266 11.093 1.00 91.44 97 LYS A O 1
ATOM 713 N N . PHE A 1 98 ? -3.179 -1.581 11.828 1.00 91.38 98 PHE A N 1
ATOM 714 C CA . PHE A 1 98 ? -3.605 -1.065 10.528 1.00 91.38 98 PHE A CA 1
ATOM 715 C C . PHE A 1 98 ? -2.735 0.114 10.072 1.00 91.38 98 PHE A C 1
ATOM 717 O O . PHE A 1 98 ? -2.396 0.223 8.899 1.00 91.38 98 PHE A O 1
ATOM 724 N N . SER A 1 99 ? -2.266 0.957 10.996 1.00 93.56 99 SER A N 1
ATOM 725 C CA . SER A 1 99 ? -1.274 2.000 10.699 1.00 93.56 99 SER A CA 1
ATOM 726 C C . SER A 1 99 ? 0.050 1.414 10.193 1.00 93.56 99 SER A C 1
ATOM 728 O O . SER A 1 99 ? 0.636 1.942 9.247 1.00 93.56 99 SER A O 1
ATOM 730 N N . ALA A 1 100 ? 0.512 0.298 10.772 1.00 91.44 100 ALA A N 1
ATOM 731 C CA . ALA A 1 100 ? 1.696 -0.405 10.283 1.00 91.44 100 ALA A CA 1
ATOM 732 C C . ALA A 1 100 ? 1.482 -0.942 8.857 1.00 91.44 100 ALA A C 1
ATOM 734 O O . ALA A 1 100 ? 2.342 -0.726 8.000 1.00 91.44 100 ALA A O 1
ATOM 735 N N . TYR A 1 101 ? 0.315 -1.532 8.579 1.00 91.06 101 TYR A N 1
ATOM 736 C CA . TYR A 1 101 ? -0.089 -1.932 7.228 1.00 91.06 101 TYR A CA 1
ATOM 737 C C . TYR A 1 101 ? -0.065 -0.745 6.246 1.00 91.06 101 TYR A C 1
ATOM 739 O O . TYR A 1 101 ? 0.619 -0.802 5.224 1.00 91.06 101 TYR A O 1
ATOM 747 N N . VAL A 1 102 ? -0.705 0.381 6.589 1.00 92.00 102 VAL A N 1
ATOM 748 C CA . VAL A 1 102 ? -0.718 1.609 5.767 1.00 92.00 102 VAL A CA 1
ATOM 74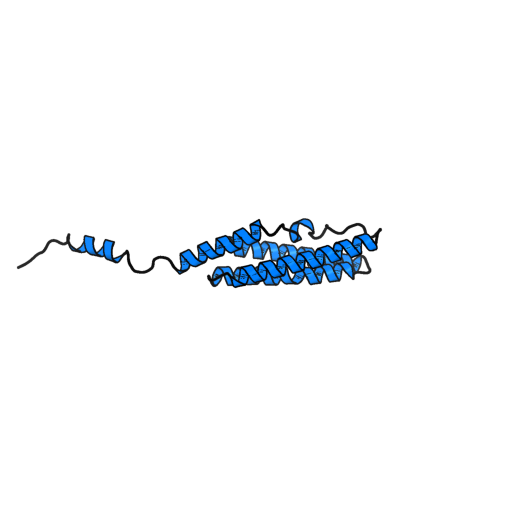9 C C . VAL A 1 102 ? 0.699 2.140 5.517 1.00 92.00 102 VAL A C 1
ATOM 751 O O . VAL A 1 102 ? 1.005 2.619 4.424 1.00 92.00 102 VAL A O 1
ATOM 754 N N . ASN A 1 103 ? 1.589 2.054 6.508 1.00 93.38 103 ASN A N 1
ATOM 755 C CA . ASN A 1 103 ? 2.979 2.481 6.368 1.00 93.38 103 ASN A CA 1
ATOM 756 C C . ASN A 1 103 ? 3.752 1.607 5.367 1.00 93.38 103 ASN A C 1
ATOM 758 O O . ASN A 1 103 ? 4.512 2.128 4.546 1.00 93.38 103 ASN A O 1
ATOM 762 N N . VAL A 1 104 ? 3.538 0.289 5.386 1.00 89.69 104 VAL A N 1
ATOM 763 C CA . VAL A 1 104 ? 4.116 -0.613 4.381 1.00 89.69 104 VAL A CA 1
ATOM 764 C C . VAL A 1 104 ? 3.525 -0.317 3.000 1.00 89.69 104 VAL A C 1
ATOM 766 O O . VAL A 1 104 ? 4.286 -0.083 2.060 1.00 89.69 104 VAL A O 1
ATOM 769 N N . LEU A 1 105 ? 2.197 -0.198 2.893 1.00 87.75 105 LEU A N 1
ATOM 770 C CA . LEU A 1 105 ? 1.494 0.121 1.645 1.00 87.75 105 LEU A CA 1
ATOM 771 C C . LEU A 1 105 ? 2.001 1.425 1.005 1.00 87.75 105 LEU A C 1
ATOM 773 O O . LEU A 1 105 ? 2.168 1.508 -0.210 1.00 87.75 105 LEU A O 1
ATOM 777 N N . SER A 1 106 ? 2.337 2.431 1.818 1.00 91.12 106 SER A N 1
ATOM 778 C CA . SER A 1 106 ? 2.804 3.739 1.339 1.00 91.12 106 SER A CA 1
ATOM 779 C C . SER A 1 106 ? 4.105 3.716 0.527 1.00 91.12 106 SER A C 1
ATOM 781 O O . SER A 1 106 ? 4.415 4.687 -0.164 1.00 91.12 106 SER A O 1
ATOM 783 N N . GLN A 1 107 ? 4.860 2.616 0.575 1.00 89.75 107 GLN A N 1
ATOM 784 C CA . GLN A 1 107 ? 6.102 2.453 -0.181 1.00 89.75 107 GLN A CA 1
ATOM 785 C C . GLN A 1 107 ? 5.858 2.015 -1.640 1.00 89.75 107 GLN A C 1
ATOM 787 O O . GLN A 1 107 ? 6.739 2.208 -2.482 1.00 89.75 107 GLN A O 1
ATOM 792 N N . TYR A 1 108 ? 4.673 1.482 -1.971 1.00 85.19 108 TYR A N 1
ATOM 793 C CA . TYR A 1 108 ? 4.358 0.959 -3.308 1.00 85.19 108 TYR A CA 1
ATOM 794 C C . TYR A 1 108 ? 4.429 1.997 -4.436 1.00 85.19 108 TYR A C 1
ATOM 796 O O . TYR A 1 108 ? 5.112 1.724 -5.428 1.00 85.19 108 TYR A O 1
ATOM 804 N N . PRO A 1 109 ? 3.825 3.199 -4.318 1.00 86.62 109 PRO A N 1
ATOM 805 C CA . PRO A 1 109 ? 3.908 4.206 -5.379 1.00 86.62 109 PRO A CA 1
ATOM 806 C C . PRO A 1 109 ? 5.358 4.563 -5.744 1.00 86.62 109 PRO A C 1
ATOM 808 O O . PRO A 1 109 ? 5.711 4.681 -6.919 1.00 86.62 109 PRO A O 1
ATOM 811 N N . GLY A 1 110 ? 6.232 4.670 -4.736 1.00 87.69 110 GLY A N 1
ATOM 812 C CA . GLY A 1 110 ? 7.657 4.936 -4.931 1.00 87.69 110 GLY A CA 1
ATOM 813 C C . GLY A 1 110 ? 8.405 3.773 -5.585 1.00 87.69 110 GLY A C 1
ATOM 814 O O . GLY A 1 110 ? 9.302 4.005 -6.396 1.00 87.69 110 GLY A O 1
ATOM 815 N N . LEU A 1 111 ? 8.033 2.528 -5.277 1.00 86.56 111 LEU A N 1
ATOM 816 C CA . LEU A 1 111 ? 8.606 1.341 -5.910 1.00 86.56 111 LEU A CA 1
ATOM 817 C C . LEU A 1 111 ? 8.267 1.290 -7.408 1.00 86.56 111 LEU A C 1
ATOM 819 O O . LEU A 1 111 ? 9.164 1.084 -8.225 1.00 86.56 111 LEU A O 1
ATOM 823 N N . PHE A 1 112 ? 7.008 1.535 -7.785 1.00 83.88 112 PHE A N 1
ATOM 824 C CA . PHE A 1 112 ? 6.597 1.577 -9.194 1.00 83.88 112 PHE A CA 1
ATOM 825 C C . PHE A 1 112 ? 7.266 2.721 -9.960 1.00 83.88 112 PHE A C 1
ATOM 827 O O . PHE A 1 112 ? 7.725 2.514 -11.083 1.00 83.88 112 PHE A O 1
ATOM 834 N N . ALA A 1 113 ? 7.432 3.892 -9.337 1.00 85.44 113 ALA A N 1
ATOM 835 C CA . ALA A 1 113 ? 8.199 4.990 -9.925 1.00 85.44 113 ALA A CA 1
ATOM 836 C C . ALA A 1 113 ? 9.668 4.605 -10.190 1.00 85.44 113 ALA A C 1
ATOM 838 O O . ALA A 1 113 ? 10.236 4.987 -11.213 1.00 85.44 113 ALA A O 1
ATOM 839 N N . GLN A 1 114 ? 10.282 3.810 -9.307 1.00 85.31 114 GLN A N 1
ATOM 840 C CA . GLN A 1 114 ? 11.645 3.307 -9.506 1.00 85.31 114 GLN A CA 1
ATOM 841 C C . GLN A 1 114 ? 11.724 2.234 -10.595 1.00 85.31 114 GLN A C 1
ATOM 843 O O . GLN A 1 114 ? 12.683 2.251 -11.363 1.00 85.31 114 GLN A O 1
ATOM 848 N N . ARG A 1 115 ? 10.723 1.346 -10.706 1.00 82.06 115 ARG A N 1
ATOM 849 C CA . ARG A 1 115 ? 10.637 0.379 -11.818 1.00 82.06 115 ARG A CA 1
ATOM 850 C C . ARG A 1 115 ? 10.513 1.101 -13.158 1.00 82.06 115 ARG A C 1
ATOM 852 O O . ARG A 1 115 ? 11.276 0.813 -14.070 1.00 82.06 115 ARG A O 1
ATOM 859 N N . LYS A 1 116 ? 9.641 2.111 -13.229 1.00 82.62 116 LYS A N 1
ATOM 860 C CA . LYS A 1 116 ? 9.467 2.987 -14.397 1.00 82.62 116 LYS A CA 1
ATOM 861 C C . LYS A 1 116 ? 10.755 3.707 -14.807 1.00 82.62 116 LYS A C 1
ATOM 863 O O . LYS A 1 116 ? 10.989 3.932 -15.988 1.00 82.62 116 LYS A O 1
ATOM 868 N N . ALA A 1 117 ? 11.577 4.103 -13.835 1.00 84.69 117 ALA A N 1
ATOM 869 C CA . ALA A 1 117 ? 12.816 4.840 -14.072 1.00 84.69 117 ALA A CA 1
ATOM 870 C C . ALA A 1 117 ? 14.046 3.946 -14.317 1.00 84.69 117 ALA A C 1
ATOM 872 O O . ALA A 1 117 ? 15.114 4.479 -14.631 1.00 84.69 117 ALA A O 1
ATOM 873 N N . ALA A 1 118 ? 13.932 2.625 -14.144 1.00 82.12 118 ALA A N 1
ATOM 874 C CA . ALA A 1 118 ? 15.041 1.700 -14.331 1.00 82.12 118 ALA A CA 1
ATOM 875 C C . ALA A 1 118 ? 15.465 1.656 -15.808 1.00 82.12 118 ALA A C 1
ATOM 877 O O . ALA A 1 118 ? 14.638 1.550 -16.708 1.00 82.12 118 ALA A O 1
ATOM 878 N N . LYS A 1 119 ? 16.774 1.753 -16.056 1.00 81.69 119 LYS A N 1
ATOM 879 C CA . LYS A 1 119 ? 17.371 1.809 -17.402 1.00 81.69 119 LYS A CA 1
ATOM 880 C C . LYS A 1 119 ? 18.278 0.618 -17.703 1.00 81.69 119 LYS A C 1
ATOM 882 O O . LYS A 1 119 ? 18.933 0.598 -18.741 1.00 81.69 119 LYS A O 1
ATOM 887 N N . SER A 1 120 ? 18.372 -0.339 -16.783 1.00 80.25 120 SER A N 1
ATOM 888 C CA . SER A 1 120 ? 19.156 -1.560 -16.946 1.00 80.25 120 SER A CA 1
ATOM 889 C C . SER A 1 120 ? 18.498 -2.736 -16.233 1.00 80.25 120 SER A C 1
ATOM 891 O O . SER A 1 120 ? 17.761 -2.554 -15.262 1.00 80.25 120 SER A O 1
ATOM 893 N N . GLU A 1 121 ? 18.817 -3.948 -16.683 1.00 78.56 121 GLU A N 1
ATOM 894 C CA . GLU A 1 121 ? 18.345 -5.192 -16.066 1.00 78.56 121 GLU A CA 1
ATOM 895 C C . GLU A 1 121 ? 18.765 -5.294 -14.596 1.00 78.56 121 GLU A C 1
ATOM 897 O O . GLU A 1 121 ? 17.938 -5.606 -13.751 1.00 78.56 121 GLU A O 1
ATOM 902 N N . ALA A 1 122 ? 19.999 -4.906 -14.255 1.00 80.75 122 ALA A N 1
ATOM 903 C CA . ALA A 1 122 ? 20.470 -4.904 -12.867 1.00 80.75 122 ALA A CA 1
ATOM 904 C C . ALA A 1 122 ? 19.677 -3.938 -11.961 1.00 80.75 122 ALA A C 1
ATOM 906 O O . ALA A 1 122 ? 19.443 -4.222 -10.785 1.00 80.75 122 ALA A O 1
ATOM 907 N N . GLN A 1 123 ? 19.246 -2.785 -12.490 1.00 83.56 123 GLN A N 1
ATOM 908 C CA . GLN A 1 123 ? 18.366 -1.870 -11.755 1.00 83.56 123 GLN A CA 1
ATOM 909 C C . GLN A 1 123 ? 16.970 -2.472 -11.589 1.00 83.56 123 GLN A C 1
ATOM 911 O O . GLN A 1 123 ? 16.422 -2.421 -10.490 1.00 83.56 123 GLN A O 1
ATOM 916 N N . LEU A 1 124 ? 16.420 -3.059 -12.654 1.00 78.31 124 LEU A N 1
ATOM 917 C CA . LEU A 1 124 ? 15.140 -3.765 -12.624 1.00 78.31 124 LEU A CA 1
ATOM 918 C C . LEU A 1 124 ? 15.151 -4.897 -11.597 1.00 78.31 124 LEU A C 1
ATOM 920 O O . LEU A 1 124 ? 14.262 -4.945 -10.756 1.00 78.31 124 LEU A O 1
ATOM 924 N N . GLU A 1 125 ? 16.180 -5.739 -11.588 1.00 82.44 125 GLU A N 1
ATOM 925 C CA . GLU A 1 125 ? 16.336 -6.848 -10.646 1.00 82.44 125 GLU A CA 1
ATOM 926 C C . GLU A 1 125 ? 16.417 -6.357 -9.193 1.00 82.44 125 GLU A C 1
ATOM 928 O O . GLU A 1 125 ? 15.679 -6.832 -8.332 1.00 82.44 125 GLU A O 1
ATOM 933 N N . SER A 1 126 ? 17.206 -5.311 -8.924 1.00 85.06 126 SER A N 1
ATOM 934 C CA . SER A 1 126 ? 17.271 -4.691 -7.593 1.00 85.06 126 SER A CA 1
ATOM 935 C C . SER A 1 126 ? 15.925 -4.111 -7.132 1.00 85.06 126 SER A C 1
ATOM 937 O O . SER A 1 126 ? 15.576 -4.168 -5.949 1.00 85.06 126 SER A O 1
ATOM 939 N N . VAL A 1 127 ? 15.144 -3.519 -8.039 1.00 82.62 127 VAL A N 1
ATOM 940 C CA . VAL A 1 127 ? 13.801 -3.015 -7.713 1.00 82.62 127 VAL A CA 1
ATOM 941 C C . VAL A 1 127 ? 12.804 -4.172 -7.566 1.00 82.62 127 VAL A C 1
ATOM 943 O O . VAL A 1 127 ? 11.907 -4.100 -6.724 1.00 82.62 127 VAL A O 1
ATOM 946 N N . ASN A 1 128 ? 12.971 -5.253 -8.326 1.00 80.69 128 ASN A N 1
ATOM 947 C CA . ASN A 1 128 ? 12.144 -6.449 -8.232 1.00 80.69 128 ASN A CA 1
ATOM 948 C C . ASN A 1 128 ? 12.311 -7.130 -6.877 1.00 80.69 128 ASN A C 1
ATOM 950 O O . ASN A 1 128 ? 11.308 -7.327 -6.195 1.00 80.69 128 ASN A O 1
ATOM 954 N N . GLN A 1 129 ? 13.552 -7.335 -6.432 1.00 85.00 129 GLN A N 1
ATOM 955 C CA . GLN A 1 129 ? 13.862 -7.894 -5.115 1.00 85.00 129 GLN A CA 1
ATOM 956 C C . GLN A 1 129 ? 13.251 -7.062 -3.978 1.00 85.00 129 GLN A C 1
ATOM 958 O O . GLN A 1 129 ? 12.682 -7.597 -3.031 1.00 85.00 129 GLN A O 1
ATOM 963 N N . ARG A 1 130 ? 13.311 -5.728 -4.084 1.00 85.44 130 ARG A N 1
ATOM 964 C CA . ARG A 1 130 ? 12.658 -4.834 -3.113 1.00 85.44 130 ARG A CA 1
ATOM 965 C C . ARG A 1 130 ? 11.137 -4.924 -3.160 1.00 85.44 130 ARG A C 1
ATOM 967 O O . ARG A 1 130 ? 10.492 -4.719 -2.141 1.00 85.44 130 ARG A O 1
ATOM 974 N N . GLY A 1 131 ? 10.565 -5.219 -4.324 1.00 83.69 131 GLY A N 1
ATOM 975 C CA . GLY A 1 131 ? 9.138 -5.493 -4.448 1.00 83.69 131 GLY A CA 1
ATOM 976 C C . GLY A 1 131 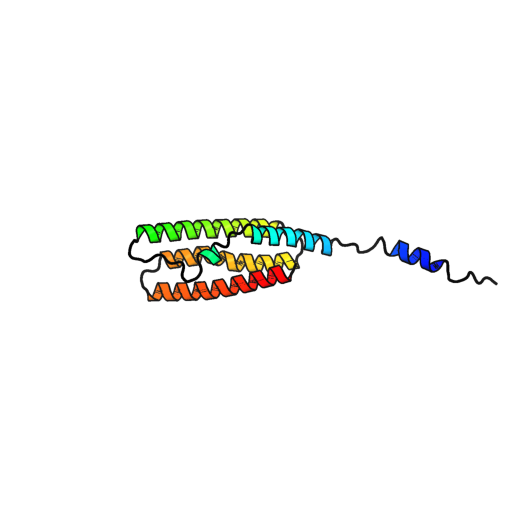? 8.715 -6.794 -3.784 1.00 83.69 131 GLY A C 1
ATOM 977 O O . GLY A 1 131 ? 7.670 -6.805 -3.146 1.00 83.69 131 GLY A O 1
ATOM 978 N N . GLU A 1 132 ? 9.526 -7.848 -3.887 1.00 83.50 132 GLU A N 1
ATOM 979 C CA . GLU A 1 132 ? 9.293 -9.120 -3.187 1.00 83.50 132 GLU A CA 1
ATOM 980 C C . GLU A 1 132 ? 9.363 -8.945 -1.668 1.00 83.50 132 GLU A C 1
ATOM 982 O O . GLU A 1 132 ? 8.446 -9.361 -0.963 1.00 83.50 132 GLU A O 1
ATOM 987 N N . ASP A 1 133 ? 10.400 -8.262 -1.167 1.00 86.81 133 ASP A N 1
ATOM 988 C CA . ASP A 1 133 ? 10.527 -7.934 0.260 1.00 86.81 133 ASP A CA 1
ATOM 989 C C . ASP A 1 133 ? 9.321 -7.126 0.758 1.00 86.81 133 ASP A C 1
ATOM 991 O O . ASP A 1 133 ? 8.697 -7.460 1.767 1.00 86.81 133 ASP A O 1
ATOM 995 N N . LEU A 1 134 ? 8.943 -6.085 0.011 1.00 85.56 134 LEU A N 1
ATOM 996 C CA . LEU A 1 134 ? 7.808 -5.244 0.367 1.00 85.56 134 LEU A CA 1
ATOM 997 C C . LEU A 1 134 ? 6.486 -6.024 0.348 1.00 85.56 134 LEU A C 1
ATOM 999 O O . LEU A 1 134 ? 5.631 -5.791 1.202 1.00 85.56 134 LEU A O 1
ATOM 1003 N N . GLN A 1 135 ? 6.332 -6.966 -0.584 1.00 83.94 135 GLN A N 1
ATOM 1004 C CA . GLN A 1 135 ? 5.157 -7.829 -0.673 1.00 83.94 135 GLN A CA 1
ATOM 1005 C C . GLN A 1 135 ? 5.060 -8.779 0.523 1.00 83.94 135 GLN A C 1
ATOM 1007 O O . GLN A 1 135 ? 3.971 -8.929 1.083 1.00 83.94 135 GLN A O 1
ATOM 1012 N N . GLY A 1 136 ? 6.180 -9.373 0.946 1.00 86.00 136 GLY A N 1
ATOM 1013 C CA . GLY A 1 136 ? 6.246 -10.190 2.159 1.00 86.00 136 GLY A CA 1
ATOM 1014 C C . GLY A 1 136 ? 5.848 -9.386 3.395 1.00 86.00 136 GLY A C 1
ATOM 1015 O O . GLY A 1 136 ? 4.907 -9.748 4.094 1.00 86.00 136 GLY A O 1
ATOM 1016 N N . ARG A 1 137 ? 6.460 -8.211 3.581 1.00 88.19 137 ARG A N 1
ATOM 1017 C CA . ARG A 1 137 ? 6.156 -7.307 4.703 1.00 88.19 137 ARG A CA 1
ATOM 1018 C C . ARG A 1 137 ? 4.701 -6.844 4.727 1.00 88.19 137 ARG A C 1
ATOM 1020 O O . ARG A 1 137 ? 4.154 -6.645 5.808 1.00 88.19 137 ARG A O 1
ATOM 1027 N N . LEU A 1 138 ? 4.084 -6.624 3.562 1.00 86.50 138 LEU A N 1
ATOM 1028 C CA . LEU A 1 138 ? 2.670 -6.252 3.513 1.00 86.50 138 LEU A CA 1
ATOM 1029 C C . LEU A 1 138 ? 1.782 -7.436 3.895 1.00 86.50 138 LEU A C 1
ATOM 1031 O O . LEU A 1 138 ? 0.841 -7.243 4.653 1.00 86.50 138 LEU A O 1
ATOM 1035 N N . SER A 1 139 ? 2.109 -8.640 3.419 1.00 86.00 139 SER A N 1
ATOM 1036 C CA . SER A 1 139 ? 1.371 -9.864 3.755 1.00 86.00 139 SER A CA 1
ATOM 1037 C C . SER A 1 139 ? 1.430 -10.158 5.257 1.00 86.00 139 SER A C 1
ATOM 1039 O O . SER A 1 139 ? 0.410 -10.481 5.861 1.00 86.00 139 SER A O 1
ATOM 1041 N N . ASP A 1 140 ? 2.599 -9.976 5.878 1.00 88.81 140 ASP A N 1
ATOM 1042 C CA . ASP A 1 140 ? 2.768 -10.112 7.328 1.00 88.81 140 ASP A CA 1
ATOM 1043 C C . ASP A 1 140 ? 1.935 -9.063 8.085 1.00 88.81 140 ASP A C 1
ATOM 1045 O O . ASP A 1 140 ? 1.201 -9.397 9.013 1.00 88.81 140 ASP A O 1
ATOM 1049 N N . ALA A 1 141 ? 1.984 -7.797 7.651 1.00 87.75 141 ALA A N 1
ATOM 1050 C CA . ALA A 1 141 ? 1.209 -6.720 8.266 1.00 87.75 141 ALA A CA 1
ATOM 1051 C C . ALA A 1 141 ? -0.312 -6.905 8.097 1.00 87.75 141 ALA A C 1
ATOM 1053 O O . ALA A 1 141 ? -1.071 -6.604 9.016 1.00 87.75 141 ALA A O 1
ATOM 1054 N N . GLU A 1 142 ? -0.766 -7.405 6.945 1.00 86.75 142 GLU A N 1
ATOM 1055 C CA . GLU A 1 142 ? -2.162 -7.792 6.693 1.00 86.75 142 GLU A CA 1
ATOM 1056 C C . GLU A 1 142 ? -2.588 -8.909 7.660 1.00 86.75 142 GLU A C 1
ATOM 1058 O O . GLU A 1 142 ? -3.623 -8.797 8.322 1.00 86.75 142 GLU A O 1
ATOM 1063 N N . GLY A 1 143 ? -1.755 -9.943 7.822 1.00 86.62 143 GLY A N 1
ATOM 1064 C CA . GLY A 1 143 ? -1.982 -11.024 8.783 1.00 86.62 143 GLY A CA 1
ATOM 1065 C C . GLY A 1 143 ? -2.084 -10.530 10.229 1.00 86.62 143 GLY A C 1
ATOM 1066 O O . GLY A 1 143 ? -2.987 -10.942 10.961 1.00 86.62 143 GLY A O 1
ATOM 1067 N N . ASP A 1 144 ? -1.219 -9.597 10.628 1.00 88.75 144 ASP A N 1
ATOM 1068 C CA . ASP A 1 144 ? -1.235 -8.989 11.961 1.00 88.75 144 ASP A CA 1
ATOM 1069 C C . ASP A 1 144 ? -2.529 -8.214 12.238 1.00 88.75 144 ASP A C 1
ATOM 1071 O O . ASP A 1 144 ? -3.070 -8.295 13.350 1.00 88.75 144 ASP A O 1
ATOM 1075 N N . VAL A 1 145 ? -3.022 -7.468 11.242 1.00 86.12 145 VAL A N 1
ATOM 1076 C CA . VAL A 1 145 ? -4.287 -6.729 11.319 1.00 86.12 145 VAL A CA 1
ATOM 1077 C C . VAL A 1 145 ? -5.465 -7.690 11.457 1.00 86.12 145 VAL A C 1
ATOM 1079 O O . VAL A 1 145 ? -6.260 -7.528 12.381 1.00 86.12 145 VAL A O 1
ATOM 1082 N N . HIS A 1 146 ? -5.566 -8.706 10.595 1.00 82.19 146 HIS A N 1
ATOM 1083 C CA . HIS A 1 146 ? -6.650 -9.690 10.674 1.00 82.19 146 HIS A CA 1
ATOM 1084 C C . HIS A 1 146 ? -6.616 -10.494 11.977 1.00 82.19 146 HIS A C 1
ATOM 1086 O O . HIS A 1 146 ? -7.660 -10.753 12.565 1.00 82.19 146 HIS A O 1
ATOM 1092 N N . GLY A 1 147 ? -5.427 -10.837 12.483 1.00 81.69 147 GLY A N 1
ATOM 1093 C CA . GLY A 1 147 ? -5.265 -11.491 13.785 1.00 81.69 147 GLY A CA 1
ATOM 1094 C C . GLY A 1 147 ? -5.624 -10.602 14.981 1.00 81.69 147 GLY A C 1
ATOM 1095 O O . GLY A 1 147 ? -5.565 -11.051 16.123 1.00 81.69 147 GLY A O 1
ATOM 1096 N N . SER A 1 148 ? -5.950 -9.332 14.739 1.00 79.81 148 SER A N 1
ATOM 1097 C CA . SER A 1 148 ? -6.399 -8.375 15.744 1.00 79.81 148 SER A CA 1
ATOM 1098 C C . SER A 1 148 ? -7.920 -8.249 15.860 1.00 79.81 148 SER A C 1
ATOM 1100 O O . SER A 1 148 ? -8.344 -7.439 16.682 1.00 79.81 148 SER A O 1
ATOM 1102 N N . CYS A 1 149 ? -8.693 -9.002 15.063 1.00 72.31 149 CYS A N 1
ATOM 1103 C CA . CYS A 1 149 ? -10.127 -8.782 14.848 1.00 72.31 149 CYS A CA 1
ATOM 1104 C C . CYS A 1 149 ? -11.132 -9.805 15.423 1.00 72.31 149 CYS A C 1
ATOM 1106 O O . CYS A 1 149 ? -10.851 -11.016 15.354 1.00 72.31 149 CYS A O 1
#

Organism: Segniliparus rotundus (strain ATCC BAA-972 / CDC 1076 / CIP 108378 / DSM 44985 / JCM 13578) (NCBI:txid640132)

Secondary structure (DSSP, 8-state):
-----TTSSHHHHHHHTTSS--SHHHHHHHHHHHHHHHHHHHS--HHHHTSTT-PPPTT-HHHHHHHHHHHHHHHHHHHHHHHHHHHH---HHHHHHHHHHHHHHTTHHHHHHHHHH--SHHHHHHHHHHHHHHHHHHHHHHHHHHTT-

pLDDT: mean 74.33, std 16.97, range [39.5, 93.56]

Sequence (149 aa):
MRATTTWQLFSAALLAASATCAAPALADAADDCAVVNDYFGQAVGYQRALGAGGVPNLDDPDSVNNFYTDAIDTANQELRDARAALAQLKDPAVRQKFSAYVNVLSQYPGLFAQRKAAKSEAQLESVNQRGEDLQGRLSDAEGDVHGSC

Foldseek 3Di:
DDDPDPPVVVVVVVVVVPPPDPDPLPVLLVVLVVLLVVLVVPPPPLLVVCALPNQDDPPDLVVRLVVLVVQLVSLVVNLVSLVVSLVSRDNPQLSVLSVQLSVLSVCRSVLSVQCNVDDDPVSSVVSSVVRNVSSVSNVVSSVSNNVSD

Radius of gyration: 25.04 Å; chains: 1; bounding box: 53×25×94 Å